Protein AF-A0A355ARE9-F1 (afdb_monomer_lite)

Sequence (107 aa):
KEKDVRAVLGDDQYDQWRSTMMCVPAPGGESITDVARRLQPVVTWLSQQIGSVLIVGHQYVNMALKAQLCDRFGRSDLLEFKQANDEIDIWDHQSRQSIGLIKLDEF

Foldseek 3Di:
DLVVLCVVQPDVRSVVCVLQVQCDAGVVGDGLVRLLVVCVVVLVVVVVDDDDDDDDDDQSSQLSVLCNLVVNDHSVSSVQSGDDPQKDFDADSVVSDTPDMDHNPPD

Radius of gyration: 15.26 Å; chains: 1; bounding box: 38×24×40 Å

Secondary structure (DSSP, 8-state):
-HHHHHHHH-HHHHHHHHHTTTSSPPTTS--HHHHHHHTHHHHHHHTT--S-------HHHHHHHHHHHHT--SHHHHHHT---TTEEEEEETTTTEEEEEEEGGG-

Structure (mmCIF, N/CA/C/O backbone):
data_AF-A0A355ARE9-F1
#
_entry.id   AF-A0A355ARE9-F1
#
loop_
_atom_site.group_PDB
_atom_site.id
_atom_site.type_symbol
_atom_site.label_atom_id
_atom_site.label_alt_id
_atom_site.label_comp_id
_atom_site.label_asym_id
_atom_site.label_entity_id
_atom_site.label_seq_id
_atom_site.pdbx_PDB_ins_code
_atom_site.Cartn_x
_atom_site.Cartn_y
_atom_site.Cartn_z
_atom_site.occupancy
_atom_site.B_iso_or_equiv
_atom_site.auth_seq_id
_atom_site.auth_comp_id
_atom_site.auth_asym_id
_atom_site.auth_atom_id
_atom_site.pdbx_PDB_model_num
ATOM 1 N N . LYS A 1 1 ? 3.089 4.490 -18.826 1.00 71.19 1 LYS A N 1
ATOM 2 C CA . LYS A 1 1 ? 3.908 4.287 -17.607 1.00 71.19 1 LYS A CA 1
ATOM 3 C C . LYS A 1 1 ? 4.729 3.004 -17.674 1.00 71.19 1 LYS A C 1
ATOM 5 O O . LYS A 1 1 ? 5.937 3.113 -17.738 1.00 71.19 1 LYS A O 1
ATOM 10 N N . GLU A 1 2 ? 4.133 1.804 -17.714 1.00 82.38 2 GLU A N 1
ATOM 11 C CA . GLU A 1 2 ? 4.929 0.565 -17.860 1.00 82.38 2 GLU A CA 1
ATOM 12 C C . GLU A 1 2 ? 5.722 0.522 -19.173 1.00 82.38 2 GLU A C 1
ATOM 14 O O . GLU A 1 2 ? 6.931 0.326 -19.138 1.00 82.38 2 GLU A O 1
ATOM 19 N N . LYS A 1 3 ? 5.058 0.776 -20.310 1.00 85.25 3 LYS A N 1
ATOM 20 C CA . LYS A 1 3 ? 5.707 0.808 -21.632 1.00 85.25 3 LYS A CA 1
ATOM 21 C C . LYS A 1 3 ? 6.885 1.786 -21.689 1.00 85.25 3 LYS A C 1
ATOM 23 O O . LYS A 1 3 ? 7.895 1.470 -22.299 1.00 85.25 3 LYS A O 1
ATOM 28 N N . ASP A 1 4 ? 6.773 2.926 -21.011 1.00 86.06 4 ASP A N 1
ATOM 29 C CA . ASP A 1 4 ? 7.818 3.955 -20.982 1.00 86.06 4 ASP A CA 1
ATOM 30 C C . ASP A 1 4 ? 9.032 3.490 -20.166 1.00 86.06 4 ASP A C 1
ATOM 32 O O . ASP A 1 4 ? 10.169 3.671 -20.586 1.00 86.06 4 ASP A O 1
ATOM 36 N N . VAL A 1 5 ? 8.803 2.830 -19.024 1.00 84.88 5 VAL A N 1
ATOM 37 C CA . VAL A 1 5 ? 9.889 2.274 -18.200 1.00 84.88 5 VAL A CA 1
ATOM 38 C C . VAL A 1 5 ? 10.557 1.092 -18.910 1.00 84.88 5 VAL A C 1
ATOM 40 O O . VAL A 1 5 ? 11.783 1.019 -18.929 1.00 84.88 5 VAL A O 1
ATOM 43 N N . ARG A 1 6 ? 9.776 0.207 -19.548 1.00 92.00 6 ARG A N 1
ATOM 44 C CA . ARG A 1 6 ? 10.303 -0.878 -20.396 1.00 92.00 6 ARG A CA 1
ATOM 45 C C . ARG A 1 6 ? 11.133 -0.336 -21.559 1.00 92.00 6 ARG A C 1
ATOM 47 O O . ARG A 1 6 ? 12.201 -0.866 -21.825 1.00 92.00 6 ARG A O 1
ATOM 54 N N . ALA A 1 7 ? 10.698 0.746 -22.206 1.00 91.00 7 ALA A N 1
ATOM 55 C CA . ALA A 1 7 ? 11.448 1.371 -23.296 1.00 91.00 7 ALA A CA 1
ATOM 56 C C . ALA A 1 7 ? 12.810 1.935 -22.849 1.00 91.00 7 ALA A C 1
ATOM 58 O O . ALA A 1 7 ? 13.743 1.965 -23.644 1.00 91.00 7 ALA A O 1
ATOM 59 N N . VAL A 1 8 ? 12.929 2.370 -21.590 1.00 91.06 8 VAL A N 1
ATOM 60 C CA . VAL A 1 8 ? 14.180 2.903 -21.027 1.00 91.06 8 VAL A CA 1
ATOM 61 C C . VAL A 1 8 ? 15.113 1.793 -20.535 1.00 91.06 8 VAL A C 1
ATOM 63 O O . VAL A 1 8 ? 16.319 1.889 -20.736 1.00 91.06 8 VAL A O 1
ATOM 66 N N . LEU A 1 9 ? 14.578 0.762 -19.875 1.00 88.56 9 LEU A N 1
ATOM 67 C CA . LEU A 1 9 ? 15.376 -0.294 -19.236 1.00 88.56 9 LEU A CA 1
ATOM 68 C C . LEU A 1 9 ? 15.633 -1.511 -20.144 1.00 88.56 9 LEU A C 1
ATOM 70 O O . LEU A 1 9 ? 16.611 -2.228 -19.963 1.00 88.56 9 LEU A O 1
ATOM 74 N N . GLY A 1 10 ? 14.760 -1.771 -21.115 1.00 92.56 10 GLY A N 1
ATOM 75 C CA . GLY A 1 10 ? 14.653 -3.082 -21.757 1.00 92.56 10 GLY A CA 1
ATOM 76 C C . GLY A 1 10 ? 13.919 -4.100 -20.872 1.00 92.56 10 GLY A C 1
ATOM 77 O O . GLY A 1 10 ? 13.750 -3.896 -19.667 1.00 92.56 10 GLY A O 1
ATOM 78 N N . ASP A 1 11 ? 13.450 -5.195 -21.474 1.00 92.12 11 ASP A N 1
ATOM 79 C CA . ASP A 1 11 ? 12.533 -6.134 -20.812 1.00 92.12 11 ASP A CA 1
ATOM 80 C C . ASP A 1 11 ? 13.157 -6.865 -19.614 1.00 92.12 11 ASP A C 1
ATOM 82 O O . ASP A 1 11 ? 12.573 -6.846 -18.531 1.00 92.12 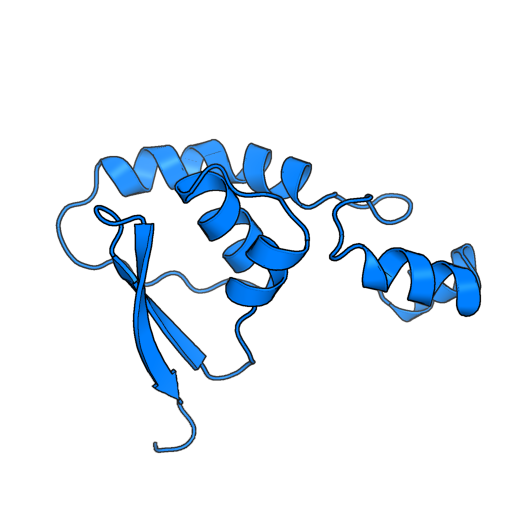11 ASP A O 1
ATOM 86 N N . ASP A 1 12 ? 14.366 -7.415 -19.755 1.00 91.88 12 ASP A N 1
ATOM 87 C CA . ASP A 1 12 ? 15.027 -8.165 -18.675 1.00 91.88 12 ASP A CA 1
ATOM 88 C C . ASP A 1 12 ? 15.285 -7.294 -17.435 1.00 91.88 12 ASP A C 1
ATOM 90 O O . ASP A 1 12 ? 15.048 -7.700 -16.294 1.00 91.88 12 ASP A O 1
ATOM 94 N N . GLN A 1 13 ? 15.746 -6.060 -17.651 1.00 90.56 13 GLN A N 1
ATOM 95 C CA . GLN A 1 13 ? 16.022 -5.116 -16.567 1.00 90.56 13 GLN A CA 1
ATOM 96 C C . GLN A 1 13 ? 14.732 -4.573 -15.960 1.00 90.56 13 GLN A C 1
ATOM 98 O O . GLN A 1 13 ? 14.673 -4.356 -14.748 1.00 90.56 13 GLN A O 1
ATOM 103 N N . TYR A 1 14 ? 13.688 -4.377 -16.771 1.00 91.25 14 TYR A N 1
ATOM 104 C CA . TYR A 1 14 ? 12.368 -4.043 -16.257 1.00 91.25 14 TYR A CA 1
ATOM 105 C C . TYR A 1 14 ? 11.847 -5.151 -15.338 1.00 91.25 14 TYR A C 1
ATOM 107 O O . TYR A 1 14 ? 11.395 -4.851 -14.234 1.00 91.25 14 TYR A O 1
ATOM 115 N N . ASP A 1 15 ? 11.919 -6.415 -15.754 1.00 91.75 15 ASP A N 1
ATOM 116 C CA . ASP A 1 15 ? 11.404 -7.534 -14.964 1.00 91.75 15 ASP A CA 1
ATOM 117 C C . ASP A 1 15 ? 12.228 -7.718 -13.679 1.00 91.75 15 ASP A C 1
ATOM 119 O O . ASP A 1 15 ? 11.663 -7.890 -12.592 1.00 91.75 15 ASP A O 1
ATOM 123 N N . GLN A 1 16 ? 13.555 -7.562 -13.760 1.00 90.56 16 GLN A N 1
ATOM 124 C CA . GLN A 1 16 ? 14.424 -7.528 -12.585 1.00 90.56 16 GLN A CA 1
ATOM 125 C C . GLN A 1 16 ? 14.029 -6.393 -11.634 1.00 90.56 16 GLN A C 1
ATOM 127 O O . GLN A 1 16 ? 13.817 -6.647 -10.445 1.00 90.56 16 GLN A O 1
ATOM 132 N N . TRP A 1 17 ? 13.871 -5.165 -12.136 1.00 90.31 17 TRP A N 1
ATOM 133 C CA . TRP A 1 17 ? 13.421 -4.018 -11.348 1.00 90.31 17 TRP A CA 1
ATOM 134 C C . TRP A 1 17 ? 12.058 -4.290 -10.706 1.00 90.31 17 TRP A C 1
ATOM 136 O O . TRP A 1 17 ? 11.881 -4.110 -9.499 1.00 90.31 17 TRP A O 1
ATOM 146 N N . ARG A 1 18 ? 11.102 -4.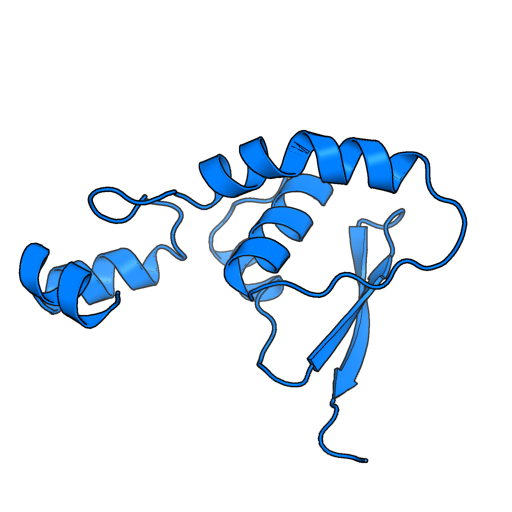803 -11.479 1.00 88.06 18 ARG A N 1
ATOM 147 C CA . ARG A 1 18 ? 9.746 -5.098 -11.019 1.00 88.06 18 ARG A CA 1
ATOM 148 C C . ARG A 1 18 ? 9.731 -6.157 -9.920 1.00 88.06 18 ARG A C 1
ATOM 150 O O . ARG A 1 18 ? 8.899 -6.068 -9.011 1.00 88.06 18 ARG A O 1
ATOM 157 N N . SER A 1 19 ? 10.661 -7.115 -9.973 1.00 87.62 19 SER A N 1
ATOM 158 C CA . SER A 1 19 ? 10.837 -8.160 -8.961 1.00 87.62 19 SER A CA 1
ATOM 159 C C . SER A 1 19 ? 11.312 -7.619 -7.609 1.00 87.62 19 SER A C 1
ATOM 161 O O . SER A 1 19 ? 11.047 -8.242 -6.582 1.00 87.62 19 SER A O 1
ATOM 163 N N . THR A 1 20 ? 11.939 -6.435 -7.577 1.00 87.19 20 THR A N 1
ATOM 164 C CA . THR A 1 20 ? 12.371 -5.785 -6.327 1.00 87.19 20 THR A CA 1
ATOM 165 C C . THR A 1 20 ? 11.209 -5.294 -5.468 1.00 87.19 20 THR A C 1
ATOM 167 O O . THR A 1 20 ? 11.450 -4.792 -4.378 1.00 87.19 20 THR A O 1
ATOM 170 N N . MET A 1 21 ? 9.960 -5.409 -5.940 1.00 85.88 21 MET A N 1
ATOM 171 C CA . MET A 1 21 ? 8.779 -4.833 -5.286 1.00 85.88 21 MET A CA 1
ATOM 172 C C . MET A 1 21 ? 8.891 -3.311 -5.122 1.00 85.88 21 MET A C 1
ATOM 174 O O . MET A 1 21 ? 8.380 -2.741 -4.163 1.00 85.88 21 MET A O 1
ATOM 178 N N . MET A 1 22 ? 9.550 -2.659 -6.091 1.00 85.31 22 MET A N 1
ATOM 179 C CA . MET A 1 22 ? 9.759 -1.209 -6.135 1.00 85.31 22 MET A CA 1
ATOM 180 C C . MET A 1 22 ? 10.541 -0.666 -4.924 1.00 85.31 22 MET A C 1
ATOM 182 O O . MET A 1 22 ? 10.479 0.524 -4.609 1.00 85.31 22 MET A O 1
ATOM 186 N N . CYS A 1 23 ? 11.335 -1.521 -4.267 1.00 87.12 23 CYS A N 1
ATOM 187 C CA . CYS A 1 23 ? 12.351 -1.078 -3.310 1.00 87.12 23 CYS A CA 1
ATOM 188 C C . CYS A 1 23 ? 13.418 -0.200 -3.979 1.00 87.12 23 CYS A C 1
ATOM 190 O O . CYS A 1 23 ? 14.045 0.621 -3.318 1.00 87.12 23 CYS A O 1
ATOM 192 N N . VAL A 1 24 ? 13.600 -0.354 -5.293 1.00 89.75 24 VAL A N 1
ATOM 193 C CA . VAL A 1 24 ? 14.412 0.528 -6.134 1.00 89.75 24 VAL A CA 1
ATOM 194 C C . VAL A 1 24 ? 13.470 1.442 -6.926 1.00 89.75 24 VAL A C 1
ATOM 196 O O . VAL A 1 24 ? 12.488 0.946 -7.491 1.00 89.75 24 VAL A O 1
ATOM 199 N N . PRO A 1 25 ? 13.728 2.760 -7.002 1.00 90.06 25 PRO A N 1
ATOM 200 C CA . PRO A 1 25 ? 12.895 3.658 -7.793 1.00 90.06 25 PRO A CA 1
ATOM 201 C C . PRO A 1 25 ? 12.977 3.301 -9.282 1.00 90.06 25 PRO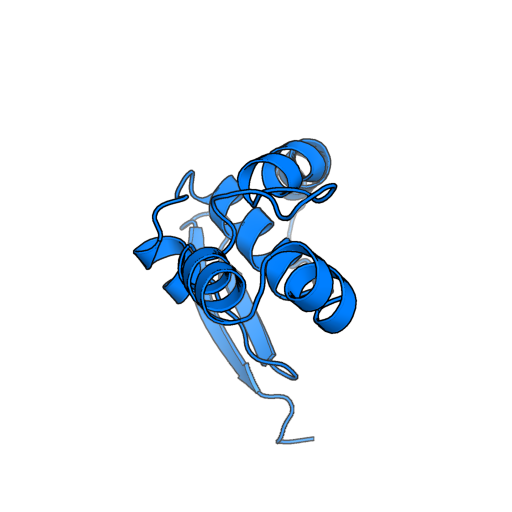 A C 1
ATOM 203 O O . PRO A 1 25 ? 14.028 2.902 -9.784 1.00 90.06 25 PRO A O 1
ATOM 206 N N . ALA A 1 26 ? 11.869 3.463 -10.005 1.00 88.31 26 ALA A N 1
ATOM 207 C CA . ALA A 1 26 ? 11.921 3.482 -11.467 1.00 88.31 26 ALA A CA 1
ATOM 208 C C . ALA A 1 26 ? 12.743 4.697 -11.948 1.00 88.31 26 ALA A C 1
ATOM 210 O O . ALA A 1 26 ? 12.828 5.691 -11.220 1.00 88.31 26 ALA A O 1
ATOM 211 N N . PRO A 1 27 ? 13.276 4.695 -13.183 1.00 87.44 27 PRO A N 1
ATOM 212 C CA . PRO A 1 27 ? 13.838 5.898 -13.791 1.00 87.44 27 PRO A CA 1
ATOM 213 C C . PRO A 1 27 ? 12.863 7.085 -13.706 1.00 87.44 27 PRO A C 1
ATOM 215 O O . PRO A 1 27 ? 11.750 7.022 -14.227 1.00 87.44 27 PRO A O 1
ATOM 218 N N . GLY A 1 28 ? 13.267 8.151 -13.004 1.00 87.94 28 GLY A N 1
ATOM 219 C CA . GLY A 1 28 ? 12.439 9.344 -12.771 1.00 87.94 28 GLY A CA 1
ATOM 220 C C . GLY A 1 28 ? 11.214 9.134 -11.865 1.00 87.94 28 GLY A C 1
ATOM 221 O O . GLY A 1 28 ? 10.345 10.002 -11.819 1.00 87.94 28 GLY A O 1
ATOM 222 N N . GLY A 1 29 ? 11.113 7.991 -11.183 1.00 90.38 29 GLY A N 1
ATOM 223 C CA . GLY A 1 29 ? 10.004 7.634 -10.297 1.00 90.38 29 GLY A CA 1
ATOM 224 C C . GLY A 1 29 ? 10.381 7.604 -8.814 1.00 90.38 29 GLY A C 1
ATOM 225 O O . GLY A 1 29 ? 11.483 7.968 -8.420 1.00 90.38 29 GLY A O 1
ATOM 226 N N . GLU A 1 30 ? 9.440 7.134 -7.994 1.00 92.56 30 GLU A N 1
ATOM 227 C CA . GLU A 1 30 ? 9.590 6.981 -6.541 1.00 92.56 30 GLU A CA 1
ATOM 228 C C . GLU A 1 30 ? 9.808 5.509 -6.162 1.00 92.56 30 GLU A C 1
ATOM 230 O O . GLU A 1 30 ? 9.146 4.611 -6.698 1.00 92.56 30 GLU A O 1
ATOM 235 N N . SER A 1 31 ? 10.686 5.265 -5.189 1.00 93.75 31 SER A N 1
ATOM 236 C CA . SER A 1 31 ? 10.763 3.980 -4.487 1.00 93.75 31 SER A CA 1
ATOM 237 C C . SER A 1 31 ? 9.682 3.877 -3.410 1.00 93.75 31 SER A C 1
ATOM 239 O O . SER A 1 31 ? 9.011 4.861 -3.081 1.00 93.75 31 SER A O 1
ATOM 241 N N . ILE A 1 32 ? 9.494 2.685 -2.839 1.00 94.12 32 ILE A N 1
ATOM 242 C CA . ILE A 1 32 ? 8.442 2.491 -1.836 1.00 94.12 32 ILE A CA 1
ATOM 243 C C . ILE A 1 32 ? 8.718 3.299 -0.565 1.00 94.12 32 ILE A C 1
ATOM 245 O O . ILE A 1 32 ? 7.784 3.775 0.077 1.00 94.12 32 ILE A O 1
ATOM 249 N N . THR A 1 33 ? 9.993 3.528 -0.240 1.00 94.44 33 THR A N 1
ATOM 250 C CA . THR A 1 33 ? 10.404 4.357 0.898 1.00 94.44 33 THR A CA 1
ATOM 251 C C . THR A 1 33 ? 10.187 5.846 0.627 1.00 94.44 33 THR A C 1
ATOM 253 O O . THR A 1 33 ? 9.849 6.586 1.549 1.00 94.44 33 THR A O 1
ATOM 256 N N . ASP A 1 34 ? 10.293 6.295 -0.628 1.00 95.88 34 ASP A N 1
ATOM 257 C CA . ASP A 1 34 ? 9.947 7.672 -1.006 1.00 95.88 34 ASP A CA 1
ATOM 258 C C . ASP A 1 34 ? 8.446 7.925 -0.857 1.00 95.88 34 ASP A C 1
ATOM 260 O O . ASP A 1 34 ? 8.039 8.916 -0.244 1.00 95.88 34 ASP A O 1
ATOM 264 N N . VAL A 1 35 ? 7.621 6.983 -1.327 1.00 96.19 35 VAL A N 1
ATOM 265 C CA . VAL A 1 35 ? 6.166 7.052 -1.142 1.00 96.19 35 VAL A CA 1
ATOM 266 C C . VAL A 1 35 ? 5.809 7.009 0.343 1.00 96.19 35 VAL A C 1
ATOM 268 O O . VAL A 1 35 ? 5.004 7.819 0.796 1.00 96.19 35 VAL A O 1
ATOM 271 N N . ALA A 1 36 ? 6.427 6.120 1.122 1.00 96.06 36 ALA A N 1
ATOM 272 C CA . ALA A 1 36 ? 6.190 6.020 2.559 1.00 96.06 36 ALA A CA 1
ATOM 273 C C . ALA A 1 36 ? 6.544 7.323 3.298 1.00 96.06 36 ALA A C 1
ATOM 275 O O . ALA A 1 36 ? 5.748 7.819 4.097 1.00 96.06 36 ALA A O 1
ATOM 276 N N . ARG A 1 37 ? 7.672 7.958 2.946 1.00 95.81 37 ARG A N 1
ATOM 277 C CA . ARG A 1 37 ? 8.059 9.280 3.465 1.00 95.81 37 ARG A CA 1
ATOM 278 C C . ARG A 1 37 ? 7.012 10.344 3.136 1.00 95.81 37 ARG A C 1
ATOM 280 O O . ARG A 1 37 ? 6.647 11.136 4.002 1.00 95.81 37 ARG A O 1
ATOM 287 N N . ARG A 1 38 ? 6.492 10.348 1.906 1.00 96.38 38 ARG A N 1
ATOM 288 C CA . ARG A 1 38 ? 5.423 11.264 1.474 1.00 96.38 38 ARG A CA 1
ATOM 289 C C . ARG A 1 38 ? 4.102 11.023 2.214 1.00 96.38 38 ARG A C 1
ATOM 291 O O . ARG A 1 38 ? 3.329 11.962 2.386 1.00 96.38 38 ARG A O 1
ATOM 298 N N . LEU A 1 39 ? 3.854 9.800 2.678 1.00 96.75 39 LEU A N 1
ATOM 299 C CA . LEU A 1 39 ? 2.675 9.428 3.465 1.00 96.75 39 LEU A CA 1
ATOM 300 C C . LEU A 1 39 ? 2.805 9.723 4.965 1.00 96.75 39 LEU A C 1
ATOM 302 O O . LEU A 1 39 ? 1.813 9.591 5.680 1.00 96.75 39 LEU A O 1
ATOM 306 N N . GLN A 1 40 ? 3.966 10.171 5.456 1.00 95.75 40 GLN A N 1
ATOM 307 C CA . GLN A 1 40 ? 4.157 10.470 6.879 1.00 95.75 40 GLN A CA 1
ATOM 308 C C . GLN A 1 40 ? 3.070 11.391 7.474 1.00 95.75 40 GLN A C 1
ATOM 310 O O . GLN A 1 40 ? 2.584 11.084 8.563 1.00 95.75 40 GLN A O 1
ATOM 315 N N . PRO A 1 41 ? 2.608 12.464 6.795 1.00 96.19 41 PRO A N 1
ATOM 316 C CA . PRO A 1 41 ? 1.515 13.287 7.314 1.00 96.19 41 PRO A CA 1
ATOM 317 C C . PRO A 1 41 ? 0.196 12.517 7.474 1.00 96.19 41 PRO A C 1
ATOM 319 O O . PRO A 1 41 ? -0.535 12.754 8.432 1.00 96.19 41 PRO A O 1
ATOM 322 N N . VAL A 1 42 ? -0.091 11.569 6.574 1.00 94.31 42 VAL A N 1
ATOM 323 C CA . VAL A 1 42 ? -1.287 10.712 6.644 1.00 94.31 42 VAL A CA 1
ATOM 324 C C . VAL A 1 42 ? -1.190 9.766 7.835 1.00 94.31 42 VAL A C 1
ATOM 326 O O . VAL A 1 42 ? -2.155 9.626 8.575 1.00 94.31 42 VAL A O 1
ATOM 329 N N . VAL A 1 43 ? -0.021 9.165 8.071 1.00 93.38 43 VAL A N 1
ATOM 330 C CA . VAL A 1 43 ? 0.211 8.298 9.238 1.00 93.38 43 VAL A CA 1
ATOM 331 C C . VAL A 1 43 ? 0.026 9.069 10.544 1.00 93.38 43 VAL A C 1
ATOM 333 O O . VAL A 1 43 ? -0.673 8.602 11.443 1.00 93.38 43 VAL A O 1
ATOM 336 N N . THR A 1 44 ? 0.588 10.277 10.632 1.00 93.94 44 THR A N 1
ATOM 337 C CA . THR A 1 44 ? 0.390 11.157 11.790 1.00 93.94 44 THR A CA 1
ATOM 338 C C . THR A 1 44 ? -1.091 11.481 11.987 1.00 93.94 44 THR A C 1
ATOM 340 O O . THR A 1 44 ? -1.590 11.374 13.104 1.00 93.94 44 THR A O 1
ATOM 343 N N . TRP A 1 45 ? -1.818 11.809 10.917 1.00 94.69 45 TRP A N 1
ATOM 344 C CA . TRP A 1 45 ? -3.255 12.078 10.991 1.00 94.69 45 TRP A CA 1
ATOM 345 C C . TRP A 1 45 ? -4.063 10.848 11.437 1.00 94.69 45 TRP A C 1
ATOM 347 O O . TRP A 1 45 ? -4.938 10.985 12.290 1.00 94.69 45 TRP A O 1
ATOM 357 N N . LEU A 1 46 ? -3.741 9.649 10.935 1.00 92.69 46 LEU A N 1
ATOM 358 C CA . LEU A 1 46 ? -4.412 8.393 11.302 1.00 92.69 46 LEU A CA 1
ATOM 359 C C . LEU A 1 46 ? -4.289 8.078 12.795 1.00 92.69 46 LEU A C 1
ATOM 361 O O . LEU A 1 46 ? -5.276 7.683 13.406 1.00 92.69 46 LEU A O 1
ATOM 365 N N . SER A 1 47 ? -3.122 8.324 13.402 1.00 89.94 47 SER A N 1
ATOM 366 C CA . SER A 1 47 ? -2.912 8.103 14.846 1.00 89.94 47 SER A CA 1
ATOM 367 C C . SER A 1 47 ? -3.783 8.981 15.756 1.00 89.94 47 SER A C 1
ATOM 369 O O . SER A 1 47 ? -3.896 8.714 16.950 1.00 89.94 47 SER A O 1
ATOM 371 N N . GLN A 1 48 ? -4.391 10.032 15.201 1.00 92.62 48 GLN A N 1
ATOM 372 C CA . GLN A 1 48 ? -5.259 10.967 15.917 1.00 92.62 48 GLN A CA 1
ATOM 373 C C . GLN A 1 48 ? -6.747 10.649 15.722 1.00 92.62 48 GLN A C 1
ATOM 375 O O . GLN A 1 48 ? -7.590 11.288 16.350 1.00 92.62 48 GLN A O 1
ATOM 380 N N . GLN A 1 49 ? -7.084 9.700 14.843 1.00 92.38 49 GLN A N 1
ATOM 381 C CA . GLN A 1 49 ? -8.471 9.351 14.558 1.00 92.38 49 GLN A CA 1
ATOM 382 C C . GLN A 1 49 ? -9.004 8.329 15.562 1.00 92.38 49 GLN A C 1
ATOM 384 O O . GLN A 1 49 ? -8.283 7.458 16.045 1.00 92.38 49 GLN A O 1
ATOM 389 N N . ILE A 1 50 ? -10.302 8.421 15.842 1.00 91.06 50 ILE A N 1
ATOM 390 C CA . ILE A 1 50 ? -11.043 7.452 16.649 1.00 91.06 50 ILE A CA 1
ATOM 391 C C . ILE A 1 50 ? -12.075 6.786 15.738 1.00 91.06 50 ILE A C 1
ATOM 393 O O . ILE A 1 50 ? -12.807 7.471 15.026 1.00 91.06 50 ILE A O 1
ATOM 397 N N . GLY A 1 51 ? -12.156 5.456 15.787 1.00 92.81 51 GLY A N 1
ATOM 398 C CA . GLY A 1 51 ? -13.078 4.665 14.969 1.00 92.81 51 GLY A CA 1
ATOM 399 C C . GLY A 1 51 ? -12.455 4.151 13.670 1.00 92.81 51 GLY A C 1
ATOM 400 O O . GLY A 1 51 ? -11.236 4.055 13.539 1.00 92.81 51 GLY A O 1
ATOM 401 N N . SER A 1 52 ? -13.308 3.769 12.720 1.00 94.69 52 SER A N 1
ATOM 402 C CA . SER A 1 52 ? -12.898 3.172 11.445 1.00 94.69 52 SER A CA 1
ATOM 403 C C . SER A 1 52 ? -12.698 4.232 10.362 1.00 94.69 52 SER A C 1
ATOM 405 O O . SER A 1 52 ? -13.545 5.103 10.174 1.00 94.69 52 SER A O 1
ATOM 407 N N . VAL A 1 53 ? -11.605 4.119 9.606 1.00 95.62 53 VAL A N 1
ATOM 408 C CA . VAL A 1 53 ? -11.291 4.985 8.461 1.00 95.62 53 VAL A CA 1
ATOM 409 C C . VAL A 1 53 ? -11.216 4.133 7.198 1.00 95.62 53 VAL A C 1
ATOM 411 O O . VAL A 1 53 ? -10.501 3.134 7.172 1.00 95.62 53 VAL A O 1
ATOM 414 N N . LEU A 1 54 ? -11.917 4.544 6.139 1.00 95.38 54 LEU A N 1
ATOM 415 C CA . LE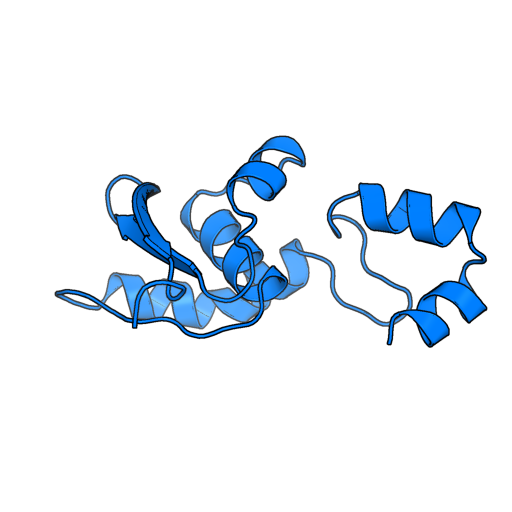U A 1 54 ? -11.778 3.942 4.813 1.00 95.38 54 LEU A CA 1
ATOM 416 C C . LEU A 1 54 ? -10.709 4.692 4.014 1.00 95.38 54 LEU A C 1
ATOM 418 O O . LEU A 1 54 ? -10.827 5.897 3.788 1.00 95.38 54 LEU A O 1
ATOM 422 N N . ILE A 1 55 ? -9.688 3.970 3.555 1.00 94.50 55 ILE A N 1
ATOM 423 C CA . ILE A 1 55 ? -8.622 4.511 2.709 1.00 94.50 55 ILE A CA 1
ATOM 424 C C . ILE A 1 55 ? -8.738 3.885 1.325 1.00 94.50 55 ILE A C 1
ATOM 426 O O . ILE A 1 55 ? -8.599 2.674 1.168 1.00 94.50 55 ILE A O 1
ATOM 430 N N . VAL A 1 56 ? -8.960 4.726 0.315 1.00 94.44 56 VAL A N 1
ATOM 431 C CA . VAL A 1 56 ? -8.975 4.319 -1.093 1.00 94.44 56 VAL A CA 1
ATOM 432 C C . VAL A 1 56 ? -7.741 4.896 -1.770 1.00 94.44 56 VAL A C 1
ATOM 434 O O . VAL A 1 56 ? -7.527 6.107 -1.792 1.00 94.44 56 VAL A O 1
ATOM 437 N N . GLY A 1 57 ? -6.915 4.017 -2.318 1.00 92.88 57 GLY A N 1
ATOM 438 C CA . GLY A 1 57 ? -5.648 4.374 -2.935 1.00 92.88 57 GLY A CA 1
ATOM 439 C C . GLY A 1 57 ? -5.180 3.287 -3.888 1.00 92.88 57 GLY A C 1
ATOM 440 O O . GLY A 1 57 ? -5.765 2.210 -3.979 1.00 92.88 57 GLY A O 1
ATOM 441 N N . HIS A 1 58 ? -4.111 3.572 -4.624 1.00 92.56 58 HIS A N 1
ATOM 442 C CA . HIS A 1 58 ? -3.497 2.575 -5.493 1.00 92.56 58 HIS A CA 1
ATOM 443 C C . HIS A 1 58 ? -2.760 1.520 -4.667 1.00 92.56 58 HIS A C 1
ATOM 445 O O . HIS A 1 58 ? -2.171 1.855 -3.639 1.00 92.56 58 HIS A O 1
ATOM 451 N N . GLN A 1 59 ? -2.688 0.283 -5.172 1.00 91.00 59 GLN A N 1
ATOM 452 C CA . GLN A 1 59 ? -2.005 -0.838 -4.510 1.00 91.00 59 GLN A CA 1
ATOM 453 C C . GLN A 1 59 ? -0.636 -0.436 -3.938 1.00 91.00 59 GLN A C 1
ATOM 455 O O . GLN A 1 59 ? -0.339 -0.699 -2.780 1.00 91.00 59 GLN A O 1
ATOM 460 N N . TYR A 1 60 ? 0.182 0.260 -4.730 1.00 90.88 60 TYR A N 1
ATOM 461 C CA . TYR A 1 60 ? 1.519 0.685 -4.314 1.00 90.88 60 TYR A CA 1
ATOM 462 C C . TYR A 1 60 ? 1.518 1.692 -3.152 1.00 90.88 60 TYR A C 1
ATOM 464 O O . TYR A 1 60 ? 2.359 1.614 -2.261 1.00 90.88 60 TYR A O 1
ATOM 472 N N . VAL A 1 61 ? 0.550 2.610 -3.133 1.00 94.62 61 VAL A N 1
ATOM 473 C CA . VAL A 1 61 ? 0.389 3.599 -2.057 1.00 94.62 61 VAL A CA 1
ATOM 474 C C . VAL A 1 61 ? -0.102 2.912 -0.783 1.00 94.62 61 VAL A C 1
ATOM 476 O O . VAL A 1 61 ? 0.425 3.181 0.291 1.00 94.62 61 VAL A O 1
ATOM 479 N N . ASN A 1 62 ? -1.046 1.976 -0.901 1.00 95.25 62 ASN A N 1
ATOM 480 C CA . ASN A 1 62 ? -1.556 1.212 0.239 1.00 95.25 62 ASN A CA 1
ATOM 481 C C . ASN A 1 62 ? -0.470 0.305 0.838 1.00 95.25 62 ASN A C 1
ATOM 483 O O . ASN A 1 62 ? -0.345 0.217 2.057 1.00 95.25 62 ASN A O 1
ATOM 487 N N . MET A 1 63 ? 0.361 -0.317 -0.004 1.00 95.50 63 MET A N 1
ATOM 488 C CA . MET A 1 63 ? 1.530 -1.080 0.442 1.00 95.50 63 MET A CA 1
ATOM 489 C C . MET A 1 63 ? 2.522 -0.194 1.204 1.00 95.50 63 MET A C 1
ATOM 491 O O . MET A 1 63 ? 2.952 -0.566 2.292 1.00 95.50 63 MET A O 1
ATOM 495 N N . ALA A 1 64 ? 2.853 0.987 0.669 1.00 96.00 64 ALA A N 1
ATOM 496 C CA . ALA A 1 64 ? 3.740 1.941 1.334 1.00 96.00 64 ALA A CA 1
ATOM 497 C C . ALA A 1 64 ? 3.170 2.423 2.679 1.00 96.00 64 ALA A C 1
ATOM 499 O O . ALA A 1 64 ? 3.915 2.566 3.645 1.00 96.00 64 ALA A O 1
ATOM 500 N N . LEU A 1 65 ? 1.851 2.630 2.762 1.00 96.12 65 LEU A N 1
ATOM 501 C CA . LEU A 1 65 ? 1.173 2.986 4.006 1.00 96.12 65 LEU A CA 1
ATOM 502 C C . LEU A 1 65 ? 1.316 1.879 5.059 1.00 96.12 65 LEU A C 1
ATOM 504 O O . LEU A 1 65 ? 1.731 2.163 6.179 1.00 96.12 65 LEU A O 1
ATOM 508 N N . LYS A 1 66 ? 1.016 0.622 4.705 1.00 95.56 66 LYS A N 1
ATOM 509 C CA . LYS A 1 66 ? 1.156 -0.529 5.616 1.00 95.56 66 LYS A CA 1
ATOM 510 C C . LYS A 1 66 ? 2.610 -0.730 6.048 1.00 95.56 66 LYS A C 1
ATOM 512 O O . LYS A 1 66 ? 2.868 -0.916 7.235 1.00 95.56 66 LYS A O 1
ATOM 517 N N . ALA A 1 67 ? 3.555 -0.596 5.116 1.00 95.00 67 ALA A N 1
ATOM 518 C CA . ALA A 1 67 ? 4.986 -0.639 5.403 1.00 95.00 67 ALA A CA 1
ATOM 519 C C . ALA A 1 67 ? 5.400 0.439 6.417 1.00 95.00 67 ALA A C 1
ATOM 521 O O . ALA A 1 67 ? 6.058 0.120 7.406 1.00 95.00 67 ALA A O 1
ATOM 522 N N . GLN A 1 68 ? 4.937 1.681 6.233 1.00 95.31 68 GLN A N 1
ATOM 523 C CA . GLN A 1 68 ? 5.205 2.793 7.151 1.00 95.31 68 GLN A CA 1
ATOM 524 C C . GLN A 1 68 ? 4.576 2.578 8.534 1.00 95.31 68 GLN A C 1
ATOM 526 O O . GLN A 1 68 ? 5.188 2.903 9.546 1.00 95.31 68 GLN A O 1
ATOM 531 N N . LEU A 1 69 ? 3.364 2.018 8.596 1.00 93.38 69 LEU A N 1
ATOM 532 C CA . LEU A 1 69 ? 2.683 1.711 9.859 1.00 93.38 69 LEU A CA 1
ATOM 533 C C . LEU A 1 69 ? 3.390 0.602 10.652 1.00 93.38 69 LEU A C 1
ATOM 535 O O . LEU A 1 69 ? 3.360 0.616 11.883 1.00 93.38 69 LEU A O 1
ATOM 539 N N . CYS A 1 70 ? 4.017 -0.349 9.958 1.00 92.44 70 CYS A N 1
ATOM 540 C CA . CYS A 1 70 ? 4.684 -1.494 10.572 1.00 92.44 70 CYS A CA 1
ATOM 541 C C . CYS A 1 70 ? 6.189 -1.320 10.782 1.00 92.44 70 CYS A C 1
ATOM 543 O O . CYS A 1 70 ? 6.771 -2.139 11.485 1.00 92.44 70 CYS A O 1
ATOM 545 N N . ASP A 1 71 ? 6.804 -0.317 10.153 1.00 93.31 71 ASP A N 1
ATOM 546 C CA . ASP A 1 71 ? 8.258 -0.230 9.960 1.00 93.31 71 ASP A CA 1
ATOM 547 C C . ASP A 1 71 ? 8.839 -1.498 9.290 1.00 93.31 71 ASP A C 1
ATOM 549 O O . ASP A 1 71 ? 9.860 -2.052 9.693 1.00 93.31 71 ASP A O 1
ATOM 553 N N . ARG A 1 72 ? 8.134 -2.008 8.267 1.00 93.62 72 ARG A N 1
ATOM 554 C CA . ARG A 1 72 ? 8.465 -3.251 7.544 1.00 93.62 72 ARG A CA 1
ATOM 555 C C . ARG A 1 72 ? 8.561 -2.990 6.043 1.00 93.62 72 ARG A C 1
ATOM 557 O O . ARG A 1 72 ? 7.547 -2.807 5.376 1.00 93.62 72 ARG A O 1
ATOM 564 N N . PHE A 1 73 ? 9.781 -2.997 5.511 1.00 93.69 73 PHE A N 1
ATOM 565 C CA . PHE A 1 73 ? 10.076 -2.702 4.099 1.00 93.69 73 PHE A CA 1
ATOM 566 C C . PHE A 1 73 ? 10.774 -3.857 3.367 1.00 93.69 73 PHE A C 1
ATOM 568 O O . PHE A 1 73 ? 11.233 -3.693 2.234 1.00 93.69 73 PHE A O 1
ATOM 575 N N . GLY A 1 74 ? 10.882 -5.028 4.0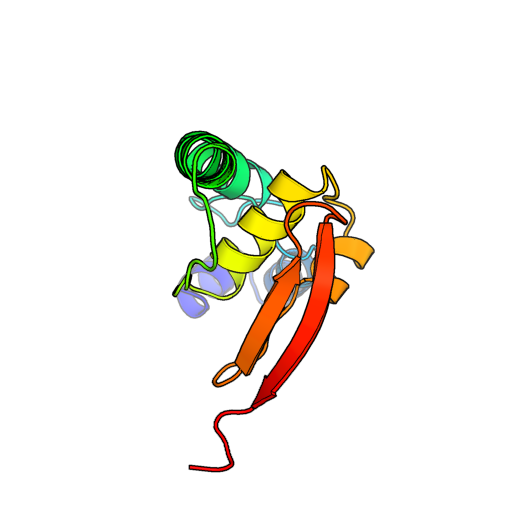00 1.00 91.75 74 GLY A N 1
ATOM 576 C CA . GLY A 1 74 ? 11.450 -6.208 3.369 1.00 91.75 74 GLY A CA 1
ATOM 577 C C . GLY A 1 74 ? 10.589 -6.673 2.198 1.00 91.75 74 GLY A C 1
ATOM 578 O O . GLY A 1 74 ? 9.369 -6.530 2.192 1.00 91.75 74 GLY A O 1
ATOM 579 N N . ARG A 1 75 ? 11.216 -7.280 1.187 1.00 89.69 75 ARG A N 1
ATOM 580 C CA . ARG A 1 75 ? 10.499 -7.777 0.001 1.00 89.69 75 ARG A CA 1
ATOM 581 C C . ARG A 1 75 ? 9.369 -8.753 0.362 1.00 89.69 75 ARG A C 1
ATOM 583 O O . ARG A 1 75 ? 8.322 -8.712 -0.277 1.00 89.69 75 ARG A O 1
ATOM 590 N N . SER A 1 76 ? 9.582 -9.616 1.358 1.00 90.81 76 SER A N 1
ATOM 591 C CA . SER A 1 76 ? 8.559 -10.531 1.880 1.00 90.81 76 SER A CA 1
ATOM 592 C C . SER A 1 76 ? 7.401 -9.783 2.539 1.00 90.81 76 SER A C 1
ATOM 594 O O . SER A 1 76 ? 6.253 -10.095 2.251 1.00 90.81 76 SER A O 1
ATOM 596 N N . ASP A 1 77 ? 7.687 -8.745 3.328 1.00 92.25 77 ASP A N 1
ATOM 597 C CA . ASP A 1 77 ? 6.658 -7.916 3.969 1.00 92.25 77 ASP A CA 1
ATOM 598 C C . ASP A 1 77 ? 5.782 -7.217 2.921 1.00 92.25 77 ASP A C 1
ATOM 600 O O . ASP A 1 77 ? 4.557 -7.234 2.982 1.00 92.25 77 ASP A O 1
ATOM 604 N N . LEU A 1 78 ? 6.412 -6.652 1.889 1.00 92.75 78 LEU A N 1
ATOM 605 C CA . LEU A 1 78 ? 5.703 -5.970 0.807 1.00 92.75 78 LEU A CA 1
ATOM 606 C C . LEU A 1 78 ? 4.821 -6.919 -0.014 1.00 92.75 78 LEU A C 1
ATOM 608 O O . LEU A 1 78 ? 3.813 -6.487 -0.573 1.00 92.75 78 LEU A O 1
ATOM 612 N N . LEU A 1 79 ? 5.184 -8.200 -0.111 1.00 91.12 79 LEU A N 1
ATOM 613 C CA . LEU A 1 79 ? 4.329 -9.207 -0.741 1.00 91.12 79 LEU A CA 1
ATOM 614 C C . LEU A 1 79 ? 3.067 -9.461 0.088 1.00 91.12 79 LEU A C 1
ATOM 616 O O . LEU A 1 79 ? 1.994 -9.545 -0.501 1.00 91.12 79 LEU A O 1
ATOM 620 N N . GLU A 1 80 ? 3.179 -9.517 1.416 1.00 91.88 80 GLU A N 1
ATOM 621 C CA . GLU A 1 80 ? 2.030 -9.664 2.323 1.00 91.88 80 GLU A CA 1
ATOM 622 C C . GLU A 1 80 ? 1.091 -8.454 2.273 1.00 91.88 80 GLU A C 1
ATOM 624 O O . GLU A 1 80 ? -0.120 -8.593 2.408 1.00 91.88 80 GLU A O 1
ATOM 629 N N . PHE A 1 81 ? 1.627 -7.254 2.039 1.00 93.44 81 PHE A N 1
ATOM 630 C CA . PHE A 1 81 ? 0.822 -6.030 1.960 1.00 93.44 81 PHE A CA 1
ATOM 631 C C . PHE A 1 81 ? 0.128 -5.823 0.614 1.00 93.44 81 PHE A C 1
ATOM 633 O O . PHE A 1 81 ? -0.651 -4.873 0.466 1.00 93.44 81 PHE A O 1
ATOM 640 N N . LYS A 1 82 ? 0.423 -6.668 -0.379 1.00 91.00 82 LYS A N 1
ATOM 641 C CA . LYS A 1 82 ? -0.161 -6.570 -1.710 1.00 91.00 82 LYS A CA 1
ATOM 642 C C . LYS A 1 82 ? -1.653 -6.894 -1.642 1.00 91.00 82 LYS A C 1
ATOM 644 O O . LYS A 1 82 ? -2.048 -7.943 -1.157 1.00 91.00 82 LYS A O 1
ATOM 649 N N . GLN A 1 83 ? -2.457 -5.999 -2.193 1.00 89.38 83 GLN A N 1
ATOM 650 C CA . GLN A 1 83 ? -3.908 -6.131 -2.286 1.00 89.38 83 GLN A CA 1
ATOM 651 C C . GLN A 1 83 ? -4.288 -6.237 -3.761 1.00 89.38 83 GLN A C 1
ATOM 653 O O . GLN A 1 83 ? -3.711 -5.517 -4.582 1.00 89.38 83 GLN A O 1
ATOM 658 N N . ALA A 1 84 ? -5.201 -7.134 -4.120 1.00 89.56 84 ALA A N 1
ATOM 659 C CA . ALA A 1 84 ? -5.715 -7.178 -5.481 1.00 89.56 84 ALA A CA 1
ATOM 660 C C . ALA A 1 84 ? -6.671 -6.000 -5.739 1.00 89.56 84 ALA A C 1
ATOM 662 O O . ALA A 1 84 ? -6.999 -5.214 -4.846 1.00 89.56 84 ALA A O 1
ATOM 663 N N . ASN A 1 85 ? -7.099 -5.855 -6.992 1.00 88.94 85 ASN A N 1
ATOM 664 C CA . ASN A 1 85 ? -8.230 -4.981 -7.282 1.00 88.94 85 ASN A CA 1
ATOM 665 C C . ASN A 1 85 ? -9.493 -5.557 -6.629 1.00 88.94 85 ASN A C 1
ATOM 667 O O . ASN A 1 85 ? -9.563 -6.760 -6.394 1.00 88.94 85 ASN A O 1
ATOM 671 N N . ASP A 1 86 ? -10.463 -4.686 -6.354 1.00 90.88 86 ASP A N 1
ATOM 672 C CA . ASP A 1 86 ? -11.791 -5.066 -5.851 1.00 90.88 86 ASP A CA 1
ATOM 673 C C . ASP A 1 86 ? -11.774 -5.773 -4.481 1.00 90.88 86 ASP A C 1
ATOM 675 O O . ASP A 1 86 ? -12.707 -6.467 -4.086 1.00 90.88 86 ASP A O 1
ATOM 679 N N . GLU A 1 87 ? -10.717 -5.527 -3.706 1.00 92.88 87 GLU A N 1
ATOM 680 C CA . GLU A 1 87 ? -10.555 -5.999 -2.333 1.00 92.88 87 GLU A CA 1
ATOM 681 C C . GLU A 1 87 ? -10.559 -4.828 -1.343 1.00 92.88 87 GLU A C 1
ATOM 683 O O . GLU A 1 87 ? -10.005 -3.760 -1.620 1.00 92.88 87 GLU A O 1
ATOM 688 N N . ILE A 1 88 ? -11.120 -5.049 -0.153 1.00 94.06 88 ILE A N 1
ATOM 689 C CA . ILE A 1 88 ? -10.965 -4.188 1.024 1.00 94.06 88 ILE A CA 1
ATOM 690 C C . ILE A 1 88 ? -10.257 -5.000 2.107 1.00 94.06 88 ILE A C 1
ATOM 692 O O . ILE A 1 88 ? -10.825 -5.944 2.656 1.00 94.06 88 ILE A O 1
ATOM 696 N N . ASP A 1 89 ? -9.023 -4.617 2.429 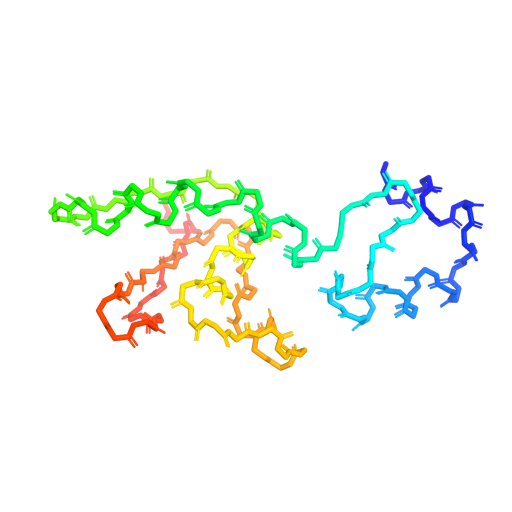1.00 94.81 89 ASP A N 1
ATOM 697 C CA . ASP A 1 89 ? -8.298 -5.162 3.576 1.00 94.81 89 ASP A CA 1
ATOM 698 C C . ASP A 1 89 ? -8.701 -4.417 4.856 1.00 94.81 89 ASP A C 1
ATOM 700 O O . ASP A 1 89 ? -8.560 -3.193 4.949 1.00 94.81 89 ASP A O 1
ATOM 704 N N . ILE A 1 90 ? -9.210 -5.155 5.841 1.00 95.25 90 ILE A N 1
ATOM 705 C CA . ILE A 1 90 ? -9.544 -4.636 7.163 1.00 95.25 90 ILE A CA 1
ATOM 706 C C . ILE A 1 90 ? -8.278 -4.706 8.004 1.00 95.25 90 ILE A C 1
ATOM 708 O O . ILE A 1 90 ? -7.834 -5.779 8.408 1.00 95.25 90 ILE A O 1
ATOM 712 N N . TRP A 1 91 ? -7.706 -3.543 8.281 1.00 94.12 91 TRP A N 1
ATOM 713 C CA . TRP A 1 91 ? -6.442 -3.423 8.988 1.00 94.12 91 TRP A CA 1
ATOM 714 C C . TRP A 1 91 ? -6.647 -2.889 10.402 1.00 94.12 91 TRP A C 1
ATOM 716 O O . TRP A 1 91 ? -7.225 -1.814 10.579 1.00 94.12 91 TRP A O 1
ATOM 726 N N . ASP A 1 92 ? -6.124 -3.593 11.406 1.00 92.62 92 ASP A N 1
ATOM 727 C CA . ASP A 1 92 ? -6.075 -3.064 12.765 1.00 92.62 92 ASP A CA 1
ATOM 728 C C . ASP A 1 92 ? -4.824 -2.203 12.963 1.00 92.62 92 ASP A C 1
ATOM 730 O O . ASP A 1 92 ? -3.683 -2.662 12.862 1.00 92.62 92 ASP A O 1
ATOM 734 N N . HIS A 1 93 ? -5.039 -0.926 13.272 1.00 86.50 93 HIS A N 1
ATOM 735 C CA . HIS A 1 93 ? -3.960 0.032 13.478 1.00 86.50 93 HIS A CA 1
ATOM 736 C C . HIS A 1 93 ? -3.124 -0.287 14.727 1.00 86.50 93 HIS A C 1
ATOM 738 O O . HIS A 1 93 ? -1.915 -0.050 14.719 1.00 86.50 93 HIS A O 1
ATOM 744 N N . GLN A 1 94 ? -3.739 -0.837 15.782 1.00 86.62 94 GLN A N 1
ATOM 745 C CA . GLN A 1 94 ? -3.046 -1.103 17.046 1.00 86.62 94 GLN A CA 1
ATOM 746 C C . GLN A 1 94 ? -2.117 -2.311 16.940 1.00 86.62 94 GLN A C 1
ATOM 748 O O . GLN A 1 94 ? -0.933 -2.206 17.261 1.00 86.62 94 GLN A O 1
ATOM 753 N N . SER A 1 95 ? -2.632 -3.442 16.455 1.00 90.81 95 SER A N 1
ATOM 754 C CA . SER A 1 95 ? -1.838 -4.657 16.246 1.00 90.81 95 SER A CA 1
ATOM 755 C C . SER A 1 95 ? -1.032 -4.652 14.945 1.00 90.81 95 SER A C 1
ATOM 757 O O . SER A 1 95 ? -0.182 -5.520 14.763 1.00 90.81 95 SER A O 1
ATOM 759 N N . ARG A 1 96 ? -1.228 -3.643 14.081 1.00 90.62 96 ARG A N 1
ATOM 760 C CA . ARG A 1 96 ? -0.481 -3.428 12.829 1.00 90.62 96 ARG A CA 1
ATOM 761 C C . ARG A 1 96 ? -0.514 -4.657 11.919 1.00 90.62 96 ARG A C 1
ATOM 763 O O . ARG A 1 96 ? 0.516 -5.094 11.406 1.00 90.62 96 ARG A O 1
ATOM 770 N N . GLN A 1 97 ? -1.705 -5.203 11.722 1.00 92.31 97 GLN A N 1
ATOM 771 C CA . GLN A 1 97 ? -1.921 -6.382 10.889 1.00 92.31 97 GLN A CA 1
ATOM 772 C C . GLN A 1 97 ? -3.304 -6.359 10.239 1.00 92.31 97 GLN A C 1
ATOM 774 O O . GLN A 1 97 ? -4.229 -5.694 10.717 1.00 92.31 97 GLN A O 1
ATOM 779 N N . SER A 1 98 ? -3.440 -7.127 9.161 1.00 93.31 98 SER A N 1
ATOM 780 C CA . SER A 1 98 ? -4.741 -7.450 8.580 1.00 93.31 98 SER A CA 1
ATOM 781 C C . SER A 1 98 ? -5.522 -8.348 9.540 1.00 93.31 98 SER A C 1
ATOM 783 O O . SER A 1 98 ? -4.975 -9.293 10.111 1.00 93.31 98 SER A O 1
ATOM 785 N N . ILE A 1 99 ? -6.802 -8.039 9.720 1.00 95.69 99 ILE A N 1
ATOM 786 C CA . ILE A 1 99 ? -7.749 -8.796 10.547 1.00 95.69 99 ILE A CA 1
ATOM 787 C C . ILE A 1 99 ? -8.945 -9.311 9.737 1.00 95.69 99 ILE A C 1
ATOM 789 O O . ILE A 1 99 ? -9.826 -9.971 10.285 1.00 95.69 99 ILE A O 1
ATOM 793 N N . GLY A 1 100 ? -8.994 -9.021 8.437 1.00 94.50 100 GLY A N 1
ATOM 794 C CA . GLY A 1 100 ? -10.053 -9.486 7.552 1.00 94.50 100 GLY A CA 1
ATOM 795 C C . GLY A 1 100 ? -9.894 -8.957 6.133 1.00 94.50 100 GLY A C 1
ATOM 796 O O . GLY A 1 100 ? -9.242 -7.945 5.908 1.00 94.50 100 GLY A O 1
ATOM 797 N N . LEU A 1 101 ? -10.523 -9.635 5.179 1.00 93.81 101 LEU A N 1
ATOM 798 C CA . LEU A 1 101 ? -10.536 -9.251 3.771 1.00 93.81 101 LEU A CA 1
ATOM 799 C C . LEU A 1 101 ? -11.967 -9.363 3.247 1.00 93.81 101 LEU A C 1
ATOM 801 O O . LEU A 1 101 ? -12.618 -10.387 3.453 1.00 93.81 101 LEU A O 1
ATOM 805 N N . ILE A 1 102 ? -12.440 -8.327 2.562 1.00 93.56 102 ILE A N 1
ATOM 806 C CA . ILE A 1 102 ? -13.721 -8.329 1.851 1.00 93.56 102 ILE A CA 1
ATOM 807 C C . ILE A 1 102 ? -13.419 -8.288 0.354 1.00 93.56 102 ILE A C 1
ATOM 809 O O . ILE A 1 102 ? -12.690 -7.404 -0.096 1.00 93.56 102 ILE A O 1
ATOM 813 N N . LYS A 1 103 ? -13.989 -9.220 -0.414 1.00 90.88 103 LYS A N 1
ATOM 814 C CA . LYS A 1 103 ? -13.985 -9.183 -1.882 1.00 90.88 103 LYS A CA 1
ATOM 815 C C . LYS A 1 103 ? -15.288 -8.579 -2.378 1.00 90.88 103 LYS A C 1
ATOM 817 O O . LYS A 1 103 ? -16.351 -8.925 -1.870 1.00 90.88 103 LYS A O 1
ATOM 822 N N . LEU A 1 104 ? -15.199 -7.659 -3.331 1.00 84.25 104 LEU A N 1
ATOM 823 C CA . LEU A 1 104 ? -16.353 -6.922 -3.847 1.00 84.25 104 LEU A CA 1
ATOM 824 C C . LEU A 1 104 ? -17.091 -7.668 -4.970 1.00 84.25 104 LEU A C 1
ATOM 826 O O . LEU A 1 104 ? -18.105 -7.182 -5.456 1.00 84.25 104 LEU A O 1
ATOM 830 N N . ASP A 1 105 ? -16.629 -8.867 -5.318 1.00 78.00 105 ASP A N 1
ATOM 831 C CA . ASP A 1 105 ? -17.177 -9.777 -6.330 1.00 78.00 105 ASP A CA 1
ATOM 832 C C . ASP A 1 105 ? -18.606 -10.282 -5.999 1.00 78.00 105 ASP A C 1
ATOM 834 O O . ASP A 1 105 ? -19.227 -10.956 -6.820 1.00 78.00 105 ASP A O 1
ATOM 838 N N . GLU A 1 106 ? -19.117 -9.986 -4.797 1.00 55.44 106 GLU A N 1
ATOM 839 C CA . GLU A 1 106 ? -20.392 -10.482 -4.254 1.00 55.44 106 GLU A CA 1
ATOM 840 C C . GLU A 1 106 ? -21.510 -9.416 -4.146 1.00 55.44 106 GLU A C 1
ATOM 842 O O . GLU A 1 106 ? -22.467 -9.615 -3.394 1.00 55.44 106 GLU A O 1
ATOM 847 N N . PHE A 1 107 ? -21.431 -8.305 -4.894 1.00 54.12 107 PHE A N 1
ATOM 848 C CA . PHE A 1 107 ? -22.492 -7.279 -4.956 1.00 54.12 107 PHE A CA 1
ATOM 849 C C . PHE A 1 107 ? -23.108 -7.107 -6.348 1.00 54.12 107 PHE A C 1
ATOM 851 O O . PHE A 1 107 ? -22.350 -6.995 -7.337 1.00 54.12 107 PHE A O 1
#

pLDDT: mean 90.93, std 6.33, range [54.12, 96.75]